Protein AF-A0A073KFA6-F1 (afdb_monomer)

Foldseek 3Di:
DWDWDWDDDPPDIDIDIQQWDWDDDPNDTDTPGRRHQQKDAPDPPDIDGDDDDPVVSVVVVPVVVVVVVVVPD

pLDDT: mean 78.88, std 14.59, range [40.22, 93.56]

Nearest PDB structures (foldseek):
  8igd-assembly1_A  TM=4.199E-01  e=4.708E+00  Arabidopsis thaliana
  7w6x-assembly1_A  TM=2.449E-01  e=4.428E+00  Escherichia coli K-12

Solvent-accessible surface area (backbone atoms only — not comparable to full-atom values): 4784 Å² total; per-residue (Å²): 133,80,53,79,48,78,51,72,64,99,88,50,77,48,78,49,56,74,21,55,43,65,45,80,55,98,92,38,82,41,78,79,41,74,81,44,74,53,54,48,77,78,49,101,90,42,65,49,73,66,82,73,60,65,78,62,54,52,51,63,61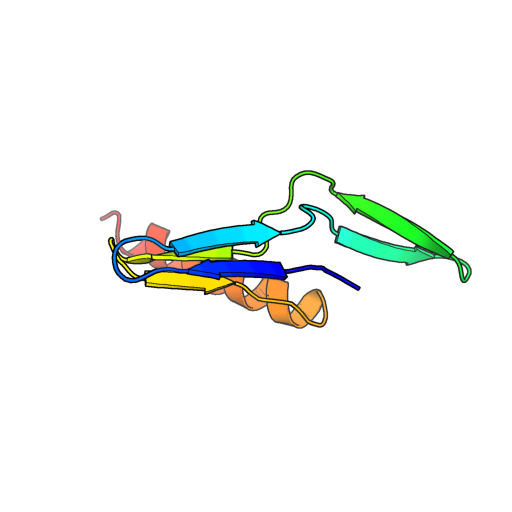,52,66,45,56,64,49,54,60,70,69,71,121

Sequence (73 aa):
MGFVCVVADAENMIIHTDGMITKEENGSLVEIKSDYKHFEQISTNQFIAFLGPYEVCKNIDIQRNDIQESLTI

Secondary structure (DSSP, 8-state):
---EEEEE-SS-EEEEE---EEEEETTEEEEEESS---EEEEETTEEEE--S-HHHHHHHHHHHHHHHHHT--

Organism: NCBI:txid574375

Radius of gyration: 14.88 Å; Cα contacts (8 Å, |Δi|>4): 82; chains: 1; bounding box: 28×39×38 Å

Mean predicted aligned error: 7.82 Å

Structure (mmCIF, N/CA/C/O backbone):
data_AF-A0A073KFA6-F1
#
_entry.id   AF-A0A073KFA6-F1
#
loop_
_atom_site.group_PDB
_atom_site.id
_atom_site.type_symbol
_atom_site.label_atom_id
_atom_site.label_alt_id
_atom_site.label_comp_id
_atom_site.label_asym_id
_atom_site.label_entity_id
_atom_site.label_seq_id
_atom_site.pdbx_PDB_ins_code
_atom_site.Cartn_x
_atom_site.Cartn_y
_atom_site.Cartn_z
_atom_site.occupancy
_atom_site.B_iso_or_equiv
_atom_site.auth_seq_id
_atom_site.auth_comp_id
_atom_site.auth_asym_id
_atom_site.auth_atom_id
_atom_site.pdbx_PDB_model_num
ATOM 1 N N . MET A 1 1 ? 4.297 -5.235 -9.233 1.00 70.12 1 MET A N 1
ATOM 2 C CA . MET A 1 1 ? 3.247 -6.017 -8.535 1.00 70.12 1 MET A CA 1
ATOM 3 C C . MET A 1 1 ? 3.482 -5.827 -7.052 1.00 70.12 1 MET A C 1
ATOM 5 O O . MET A 1 1 ? 4.646 -5.869 -6.681 1.00 70.12 1 MET A O 1
ATOM 9 N N . GLY A 1 2 ? 2.445 -5.533 -6.265 1.00 80.81 2 GLY A N 1
ATOM 10 C CA . GLY A 1 2 ? 2.601 -5.253 -4.836 1.00 80.81 2 GLY A CA 1
ATOM 11 C C . GLY A 1 2 ? 1.842 -6.241 -3.952 1.00 80.81 2 GLY A C 1
ATOM 12 O O . GLY A 1 2 ? 1.021 -7.014 -4.453 1.00 80.81 2 GLY A O 1
ATOM 13 N N . PHE A 1 3 ? 2.119 -6.213 -2.654 1.00 86.81 3 PHE A N 1
ATOM 14 C CA . PHE A 1 3 ? 1.544 -7.108 -1.655 1.00 86.81 3 PHE A CA 1
ATOM 15 C C . PHE A 1 3 ? 0.874 -6.336 -0.517 1.00 86.81 3 PHE A C 1
ATOM 17 O O . PHE A 1 3 ? 1.448 -5.401 0.042 1.00 86.81 3 PHE A O 1
ATOM 24 N N . VAL A 1 4 ? -0.330 -6.783 -0.151 1.00 89.31 4 VAL A N 1
ATOM 25 C CA . VAL A 1 4 ? -1.089 -6.329 1.018 1.00 89.31 4 VAL A CA 1
ATOM 26 C C . VAL A 1 4 ? -1.558 -7.567 1.776 1.00 89.31 4 VAL A C 1
ATOM 28 O O . VAL A 1 4 ? -2.171 -8.465 1.199 1.00 89.31 4 VAL A O 1
ATOM 31 N N . CYS A 1 5 ? -1.285 -7.594 3.075 1.00 90.12 5 CYS A N 1
ATOM 32 C CA . CYS A 1 5 ? -1.772 -8.585 4.020 1.00 90.12 5 CYS A CA 1
ATOM 33 C C . CYS A 1 5 ? -2.635 -7.890 5.067 1.00 90.12 5 CYS A C 1
ATOM 35 O O . CYS A 1 5 ? -2.220 -6.881 5.639 1.00 90.12 5 CYS A O 1
ATOM 37 N N . VAL A 1 6 ? -3.812 -8.453 5.330 1.00 89.56 6 VAL A N 1
ATOM 38 C CA . VAL A 1 6 ? -4.701 -8.006 6.401 1.00 89.56 6 VAL A CA 1
ATOM 39 C C . VAL A 1 6 ? -4.968 -9.193 7.312 1.00 89.56 6 VAL A C 1
ATOM 41 O O . VAL A 1 6 ? -5.435 -10.237 6.860 1.00 89.56 6 VAL A O 1
ATOM 44 N N . VAL A 1 7 ? -4.673 -9.018 8.595 1.00 92.25 7 VAL A N 1
ATOM 45 C CA . VAL A 1 7 ? -5.014 -9.968 9.653 1.00 92.25 7 VAL A CA 1
ATOM 46 C C . VAL A 1 7 ? -5.978 -9.262 10.588 1.00 92.25 7 VAL A C 1
ATOM 48 O O . VAL A 1 7 ? -5.678 -8.174 11.072 1.00 92.25 7 VAL A O 1
ATOM 51 N N . ALA A 1 8 ? -7.141 -9.858 10.820 1.00 91.62 8 ALA A N 1
ATOM 52 C CA . ALA A 1 8 ? -8.163 -9.281 11.677 1.00 91.62 8 ALA A CA 1
ATOM 53 C C . ALA A 1 8 ? -8.744 -10.337 12.617 1.00 91.62 8 ALA A C 1
ATOM 55 O O . ALA A 1 8 ? -8.906 -11.498 12.233 1.00 91.62 8 ALA A O 1
ATOM 56 N N . ASP A 1 9 ? -9.079 -9.906 13.826 1.00 93.56 9 ASP A N 1
ATOM 57 C CA . ASP A 1 9 ? -9.880 -10.654 14.787 1.00 93.56 9 ASP A CA 1
ATOM 58 C C . ASP A 1 9 ? -11.066 -9.792 15.266 1.00 93.56 9 ASP A C 1
ATOM 60 O O . ASP A 1 9 ? -11.423 -8.799 14.629 1.00 93.56 9 ASP A O 1
ATOM 64 N N . ALA A 1 10 ? -11.740 -10.208 16.340 1.00 92.56 10 ALA A N 1
ATOM 65 C CA . ALA A 1 10 ? -12.911 -9.501 16.858 1.00 92.56 10 ALA A CA 1
ATOM 66 C C . ALA A 1 10 ? -12.590 -8.108 17.439 1.00 92.56 10 ALA A C 1
ATOM 68 O O . ALA A 1 10 ? -13.494 -7.282 17.557 1.00 92.56 10 ALA A O 1
ATOM 69 N N . GLU A 1 11 ? -11.336 -7.852 17.806 1.00 92.62 11 GLU A N 1
ATOM 70 C CA . GLU A 1 11 ? -10.893 -6.654 18.526 1.00 92.62 11 GLU A CA 1
ATOM 71 C C . GLU A 1 11 ? -9.828 -5.857 17.757 1.00 92.62 11 GLU A C 1
ATOM 73 O O . GLU A 1 11 ? -9.683 -4.655 17.976 1.00 92.62 11 GLU A O 1
ATOM 78 N N . ASN A 1 12 ? -9.097 -6.499 16.843 1.00 88.12 12 ASN A N 1
ATOM 79 C CA . ASN A 1 12 ? -7.901 -5.952 16.218 1.00 88.12 12 ASN A CA 1
ATOM 80 C C . ASN A 1 12 ? -7.902 -6.118 14.700 1.00 88.12 12 ASN A C 1
ATOM 82 O O . ASN A 1 12 ? -8.424 -7.082 14.138 1.00 88.12 12 ASN A O 1
ATOM 86 N N . MET A 1 13 ? -7.205 -5.194 14.040 1.00 88.44 13 MET A N 1
ATOM 87 C CA . MET A 1 13 ? -6.859 -5.289 12.629 1.00 88.44 13 MET A CA 1
ATOM 88 C C . MET A 1 13 ? -5.412 -4.844 12.419 1.00 88.44 13 MET A C 1
ATOM 90 O O . MET A 1 13 ? -5.016 -3.764 12.851 1.00 88.44 13 MET A O 1
ATOM 94 N N . ILE A 1 14 ? -4.628 -5.682 11.747 1.00 88.06 14 ILE A N 1
ATOM 95 C CA . ILE A 1 14 ? -3.227 -5.444 11.403 1.00 88.06 14 ILE A CA 1
ATOM 96 C C . ILE A 1 14 ? -3.103 -5.471 9.885 1.00 88.06 14 ILE A C 1
ATOM 98 O O . ILE A 1 14 ? -3.568 -6.408 9.232 1.00 88.06 14 ILE A O 1
ATOM 102 N N . ILE A 1 15 ? -2.447 -4.455 9.327 1.00 86.25 15 ILE A N 1
ATOM 103 C CA . ILE A 1 15 ? -2.181 -4.354 7.891 1.00 86.25 15 ILE A CA 1
ATOM 104 C C . ILE A 1 15 ? -0.679 -4.311 7.671 1.00 86.25 15 ILE A C 1
ATOM 106 O O . ILE A 1 15 ? 0.028 -3.527 8.303 1.00 86.25 15 ILE A O 1
ATOM 110 N N . HIS A 1 16 ? -0.208 -5.129 6.738 1.00 88.31 16 HIS A N 1
ATOM 111 C CA . HIS A 1 16 ? 1.163 -5.102 6.256 1.00 88.31 16 HIS A CA 1
ATOM 112 C C . HIS A 1 16 ? 1.190 -4.952 4.743 1.00 88.31 16 HIS A C 1
ATOM 114 O O . HIS A 1 16 ? 0.402 -5.568 4.028 1.00 88.31 16 HIS A O 1
ATOM 120 N N . THR A 1 17 ? 2.136 -4.155 4.261 1.00 89.25 17 THR A N 1
ATOM 121 C CA . THR A 1 17 ? 2.393 -3.949 2.836 1.00 89.25 17 THR A CA 1
ATOM 122 C C . THR A 1 17 ? 3.870 -4.206 2.561 1.00 89.25 17 THR A C 1
ATOM 124 O O . THR A 1 17 ? 4.684 -4.019 3.464 1.00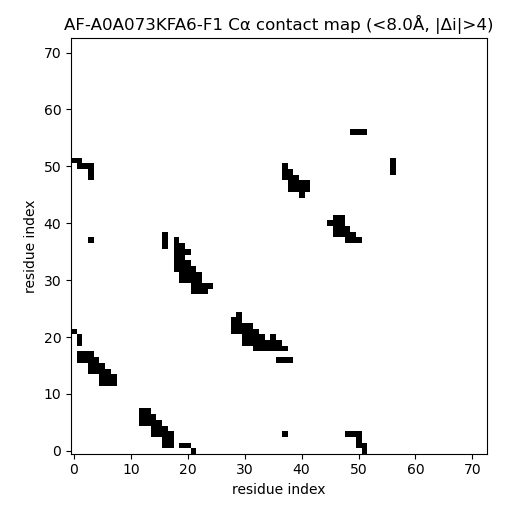 89.25 17 THR A O 1
ATOM 127 N N . ASP A 1 18 ? 4.228 -4.620 1.345 1.00 87.88 18 ASP A N 1
ATOM 128 C CA . ASP A 1 18 ? 5.635 -4.879 0.972 1.00 87.88 18 ASP A CA 1
ATOM 129 C C . ASP A 1 18 ? 6.563 -3.665 1.115 1.00 87.88 18 ASP A C 1
ATOM 131 O O . ASP A 1 18 ? 7.770 -3.830 1.263 1.00 87.88 18 ASP A O 1
ATOM 135 N N . GLY A 1 19 ? 6.007 -2.455 1.108 1.00 85.31 19 GLY A N 1
ATOM 136 C CA . GLY A 1 19 ? 6.774 -1.234 1.297 1.00 85.31 19 GLY A CA 1
ATOM 137 C C . GLY A 1 19 ? 7.462 -0.738 0.026 1.00 85.31 19 GLY A C 1
ATOM 138 O O . GLY A 1 19 ? 8.210 0.232 0.088 1.00 85.31 19 GLY A O 1
ATOM 139 N N . MET A 1 20 ? 7.252 -1.387 -1.124 1.00 88.12 20 MET A N 1
ATOM 140 C CA . MET A 1 20 ? 8.103 -1.176 -2.296 1.00 88.12 20 MET A CA 1
ATOM 141 C C . MET A 1 20 ? 7.345 -0.678 -3.525 1.00 88.12 20 MET A C 1
ATOM 143 O O . MET A 1 20 ? 6.207 -1.067 -3.790 1.00 88.12 20 MET A O 1
ATOM 147 N N . ILE A 1 21 ? 8.011 0.156 -4.322 1.00 86.88 21 ILE A N 1
ATOM 148 C 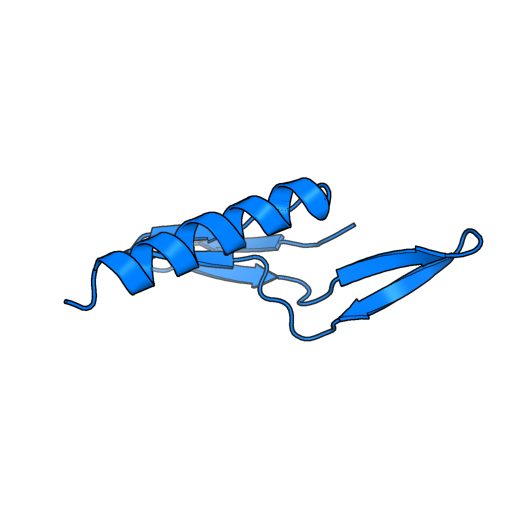CA . ILE A 1 21 ? 7.581 0.498 -5.679 1.00 86.88 21 ILE A CA 1
ATOM 149 C C . ILE A 1 21 ? 8.564 -0.143 -6.645 1.00 86.88 21 ILE A C 1
ATOM 151 O O . ILE A 1 21 ? 9.772 0.075 -6.561 1.00 86.88 21 ILE A O 1
ATOM 155 N N . THR A 1 22 ? 8.030 -0.914 -7.588 1.00 88.19 22 THR A N 1
ATOM 156 C CA . THR A 1 22 ? 8.799 -1.540 -8.663 1.00 88.19 22 THR A CA 1
ATOM 157 C C . THR A 1 22 ? 8.387 -0.985 -10.014 1.00 88.19 22 THR A C 1
ATOM 159 O O . THR A 1 22 ? 7.221 -0.655 -10.240 1.00 88.19 22 THR A O 1
ATOM 162 N N . LYS A 1 23 ? 9.351 -0.906 -10.927 1.00 87.94 23 LYS A N 1
ATOM 163 C CA . LYS A 1 23 ? 9.160 -0.495 -12.313 1.00 87.94 23 LYS A CA 1
ATOM 164 C C . LYS A 1 23 ? 9.826 -1.509 -13.231 1.00 87.94 23 LYS A C 1
ATOM 166 O O . LYS A 1 23 ? 10.881 -2.042 -12.908 1.00 87.94 23 LYS A O 1
ATOM 171 N N . GLU A 1 24 ? 9.207 -1.783 -14.370 1.00 87.88 24 GLU A N 1
ATOM 172 C CA . GLU A 1 24 ? 9.837 -2.598 -15.402 1.00 87.88 24 GLU A CA 1
ATOM 173 C C . GLU A 1 24 ? 10.814 -1.740 -16.216 1.00 87.88 24 GLU A C 1
ATOM 175 O O . GLU A 1 24 ? 10.425 -0.743 -16.827 1.00 87.88 24 GLU A O 1
ATOM 180 N N . GLU A 1 25 ? 12.089 -2.122 -16.213 1.00 91.75 25 GLU A N 1
ATOM 181 C CA . GLU A 1 25 ? 13.143 -1.508 -17.016 1.00 91.75 25 GLU A CA 1
ATOM 182 C C . GLU A 1 25 ? 13.902 -2.610 -17.757 1.00 91.75 25 GLU A C 1
ATOM 184 O O . GLU A 1 25 ? 14.409 -3.554 -17.153 1.00 91.75 25 GLU A O 1
ATOM 189 N N . ASN A 1 26 ? 13.957 -2.516 -19.089 1.00 92.38 26 ASN A N 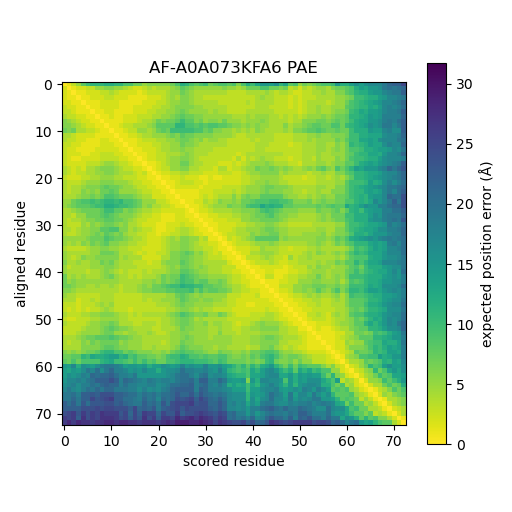1
ATOM 190 C CA . ASN A 1 26 ? 14.620 -3.502 -19.954 1.00 92.3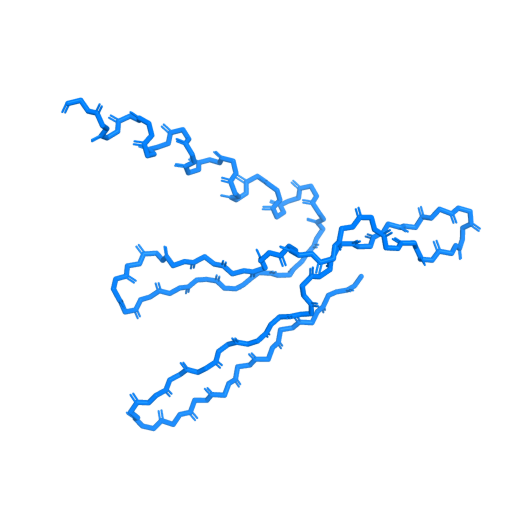8 26 ASN A CA 1
ATOM 191 C C . ASN A 1 26 ? 14.154 -4.960 -19.718 1.00 92.38 26 ASN A C 1
ATOM 193 O O . ASN A 1 26 ? 14.962 -5.886 -19.747 1.00 92.38 26 ASN A O 1
ATOM 197 N N . GLY A 1 27 ? 12.857 -5.166 -19.459 1.00 92.31 27 GLY A N 1
ATOM 198 C CA . GLY A 1 27 ? 12.271 -6.491 -19.207 1.00 92.31 27 GLY A CA 1
ATOM 199 C C . GLY A 1 27 ? 12.581 -7.078 -17.824 1.00 92.31 27 GLY A C 1
ATOM 200 O O . GLY A 1 27 ? 12.300 -8.249 -17.579 1.00 92.31 27 GLY A O 1
ATOM 201 N N . SER A 1 28 ? 13.173 -6.290 -16.922 1.00 90.56 28 SER A N 1
ATOM 202 C CA . SER A 1 28 ? 13.428 -6.668 -15.530 1.00 90.56 28 SER A CA 1
ATOM 203 C C . SER A 1 28 ? 12.658 -5.761 -14.577 1.00 90.56 28 SER A C 1
ATOM 205 O O . SER A 1 28 ? 12.543 -4.559 -14.806 1.00 90.56 28 SER A O 1
ATOM 207 N N . LEU A 1 29 ? 12.146 -6.326 -13.482 1.00 88.00 29 LEU A N 1
ATOM 208 C CA . LEU A 1 29 ? 11.560 -5.540 -12.398 1.00 88.00 29 LEU A CA 1
ATOM 209 C C . LEU A 1 29 ? 12.676 -4.944 -11.538 1.00 88.00 29 LEU A C 1
ATOM 211 O O . LEU A 1 29 ? 13.458 -5.675 -10.934 1.00 88.00 29 LEU A O 1
ATOM 215 N N . VAL A 1 30 ? 12.722 -3.619 -11.478 1.00 90.88 30 VAL A N 1
ATOM 216 C CA . VAL A 1 30 ? 13.664 -2.844 -10.671 1.00 90.88 30 VAL A CA 1
ATOM 217 C C . VAL A 1 30 ? 12.898 -2.166 -9.543 1.00 90.88 30 VAL A C 1
ATOM 219 O O . VAL A 1 30 ? 11.859 -1.543 -9.767 1.00 90.88 30 VAL A O 1
ATOM 222 N N . GLU A 1 31 ? 13.396 -2.297 -8.319 1.00 89.75 31 GLU A N 1
ATOM 223 C CA . GLU A 1 31 ? 12.895 -1.550 -7.168 1.00 89.75 31 GLU A CA 1
ATOM 224 C C . GLU A 1 31 ? 13.373 -0.096 -7.244 1.00 89.75 31 GLU A C 1
ATOM 226 O O . GLU A 1 31 ? 14.566 0.166 -7.381 1.00 89.75 31 GLU A O 1
ATOM 231 N N . ILE A 1 32 ? 12.437 0.852 -7.172 1.00 90.06 32 ILE A N 1
ATOM 232 C CA . ILE A 1 32 ? 12.723 2.295 -7.244 1.00 90.06 32 ILE A CA 1
ATOM 233 C C . ILE A 1 32 ? 12.477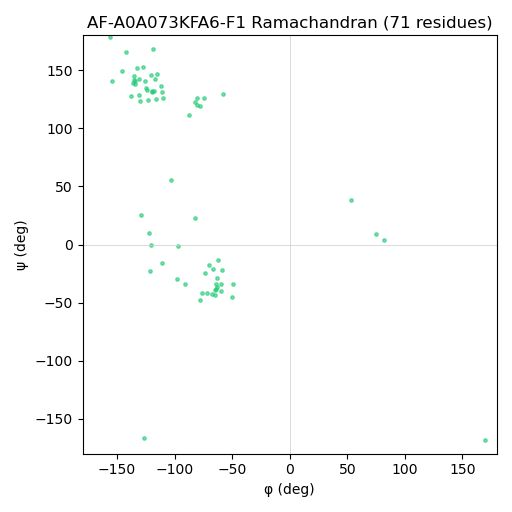 3.020 -5.916 1.00 90.06 32 ILE A C 1
ATOM 235 O O . ILE A 1 32 ? 12.928 4.150 -5.743 1.00 90.06 32 ILE A O 1
ATOM 239 N N . LYS A 1 33 ? 11.757 2.388 -4.981 1.00 85.31 33 LYS A N 1
ATOM 240 C CA . LYS A 1 33 ? 11.509 2.889 -3.624 1.00 85.31 33 LYS A CA 1
ATOM 241 C C . LYS A 1 33 ? 11.230 1.712 -2.689 1.00 85.31 33 LYS A C 1
ATOM 243 O O . LYS A 1 33 ? 10.519 0.800 -3.102 1.00 85.31 33 LYS A O 1
ATOM 248 N N . SER A 1 34 ? 11.747 1.759 -1.463 1.00 83.81 34 SER A N 1
ATOM 249 C CA . SER A 1 34 ? 11.720 0.655 -0.484 1.00 83.81 34 SER A CA 1
ATOM 250 C C . SER A 1 34 ? 11.006 0.980 0.835 1.00 83.81 34 SER A C 1
ATOM 252 O O . SER A 1 34 ? 10.920 0.140 1.727 1.00 83.81 34 SER A O 1
ATOM 254 N N . ASP A 1 35 ? 10.489 2.200 0.971 1.00 83.50 35 ASP A N 1
ATOM 255 C CA . ASP A 1 35 ? 9.821 2.727 2.165 1.00 83.50 35 ASP A CA 1
ATOM 256 C C . ASP A 1 35 ? 8.446 3.347 1.846 1.00 83.50 35 ASP A C 1
ATOM 258 O O . ASP A 1 35 ? 7.951 4.242 2.537 1.00 83.50 35 ASP A O 1
ATOM 262 N N . TYR A 1 36 ? 7.817 2.903 0.762 1.00 82.75 36 TYR A N 1
ATOM 263 C CA . TYR A 1 36 ? 6.518 3.398 0.333 1.00 82.75 36 TYR A CA 1
ATOM 264 C C . TYR A 1 36 ? 5.375 2.753 1.119 1.00 82.75 36 TYR A C 1
ATOM 266 O O . TYR A 1 36 ? 5.231 1.535 1.158 1.00 82.75 36 TYR A O 1
ATOM 274 N N . LYS A 1 37 ? 4.511 3.570 1.719 1.00 80.44 37 LYS A N 1
ATOM 275 C CA . LYS A 1 37 ? 3.324 3.077 2.421 1.00 80.44 37 LYS A CA 1
ATOM 276 C C . LYS A 1 37 ? 2.171 2.930 1.433 1.00 80.44 37 LYS A C 1
ATOM 278 O O . LYS A 1 37 ? 1.625 3.929 0.990 1.00 80.44 37 LYS A O 1
ATOM 283 N N . HIS A 1 38 ? 1.757 1.695 1.151 1.00 81.31 38 HIS A N 1
ATOM 284 C CA . HIS A 1 38 ? 0.566 1.404 0.330 1.00 81.31 38 HIS A CA 1
ATOM 285 C C . HIS A 1 38 ? -0.746 1.475 1.130 1.00 81.31 38 HIS A C 1
ATOM 287 O O . HIS A 1 38 ? -1.731 0.817 0.789 1.00 81.31 38 HIS A O 1
ATOM 293 N N . PHE A 1 39 ? -0.751 2.206 2.245 1.00 83.94 39 PHE A N 1
ATOM 294 C CA . PHE A 1 39 ? -1.931 2.390 3.073 1.00 83.94 39 PHE A CA 1
ATOM 295 C C . PHE A 1 39 ? -1.962 3.782 3.701 1.00 83.94 39 PHE A C 1
ATOM 297 O O . PHE A 1 39 ? -0.925 4.356 4.036 1.00 83.94 39 PHE A O 1
ATOM 304 N N . GLU A 1 40 ? -3.171 4.285 3.911 1.00 79.31 40 GLU A N 1
ATOM 305 C CA . GLU A 1 40 ? -3.435 5.599 4.482 1.00 79.31 40 GLU A CA 1
ATOM 306 C C . GLU A 1 40 ? -4.553 5.503 5.525 1.00 79.31 40 GLU A C 1
ATOM 308 O O . GLU A 1 40 ? -5.553 4.810 5.322 1.00 79.31 40 GLU A O 1
ATOM 313 N N . GLN A 1 41 ? -4.408 6.215 6.642 1.00 81.06 41 GLN A N 1
ATOM 314 C CA . GLN A 1 41 ? -5.459 6.339 7.645 1.00 81.06 41 GLN A CA 1
ATOM 315 C C . GLN A 1 41 ? -6.459 7.427 7.226 1.00 81.06 41 GLN A C 1
ATOM 317 O O . GLN A 1 41 ? -6.092 8.582 7.044 1.00 81.06 41 GLN A O 1
ATOM 322 N N . ILE A 1 42 ? -7.738 7.068 7.109 1.00 83.62 42 ILE A N 1
ATOM 323 C CA . ILE A 1 42 ? -8.829 7.982 6.734 1.00 83.62 42 ILE A CA 1
ATOM 324 C C . ILE A 1 42 ? -9.468 8.617 7.978 1.00 83.62 42 ILE A C 1
ATOM 326 O O . ILE A 1 42 ? -9.915 9.761 7.937 1.00 83.62 42 ILE A O 1
ATOM 330 N N . SER A 1 43 ? -9.536 7.875 9.083 1.00 83.56 43 SER A N 1
ATOM 331 C CA . SER A 1 43 ? -10.040 8.345 10.377 1.00 83.56 43 SER A CA 1
ATOM 332 C C . SER A 1 43 ? -9.453 7.505 11.512 1.00 83.56 43 SER A C 1
ATOM 334 O O . SER A 1 43 ? -8.726 6.543 11.263 1.00 83.56 43 SER A O 1
ATOM 336 N N . THR A 1 44 ? -9.786 7.818 12.768 1.00 80.94 44 THR A N 1
ATOM 337 C CA . THR A 1 44 ? -9.301 7.071 13.945 1.00 80.94 44 THR A CA 1
ATOM 338 C C . THR A 1 44 ? -9.471 5.555 13.804 1.00 80.94 44 THR A C 1
ATOM 340 O O . THR A 1 44 ? -8.592 4.819 14.232 1.00 80.94 44 THR A O 1
ATOM 343 N N . ASN A 1 45 ? -10.536 5.101 13.128 1.00 82.25 45 ASN A N 1
ATOM 344 C CA . ASN A 1 45 ? -10.889 3.681 13.013 1.00 82.25 45 ASN A CA 1
ATOM 345 C C . ASN A 1 45 ? -10.967 3.178 11.561 1.00 82.25 45 ASN A C 1
ATOM 347 O O . ASN A 1 45 ? -11.499 2.098 11.318 1.00 82.25 45 ASN A O 1
ATOM 351 N N . GLN A 1 46 ? -10.521 3.965 10.578 1.00 83.56 46 GLN A N 1
ATOM 352 C CA . GLN A 1 46 ? -10.619 3.595 9.166 1.00 83.56 46 GLN A CA 1
ATOM 353 C C . GLN A 1 46 ? -9.319 3.888 8.442 1.00 83.56 46 GLN A C 1
ATOM 355 O O . GLN A 1 46 ? -8.688 4.924 8.645 1.00 83.56 46 GLN A O 1
ATOM 360 N N . PHE A 1 47 ? -8.968 2.996 7.532 1.00 83.81 47 PHE A N 1
ATOM 361 C CA . PHE A 1 47 ? -7.831 3.135 6.643 1.00 83.81 47 PHE A CA 1
ATOM 362 C C . PHE A 1 47 ? -8.206 2.572 5.273 1.00 83.81 47 PHE A C 1
ATOM 364 O O . PHE A 1 47 ? -9.192 1.847 5.123 1.00 83.81 47 PHE A O 1
ATOM 371 N N . ILE A 1 48 ? -7.393 2.898 4.281 1.00 85.44 48 ILE A N 1
ATOM 372 C CA . ILE A 1 48 ? -7.429 2.293 2.959 1.00 85.44 48 ILE A CA 1
ATOM 373 C C . ILE A 1 48 ? -6.047 1.736 2.660 1.00 85.44 48 ILE A C 1
ATOM 375 O O . ILE A 1 48 ? -5.050 2.412 2.879 1.00 85.44 48 ILE A O 1
ATOM 379 N N . ALA A 1 49 ? -5.990 0.499 2.182 1.00 87.31 49 ALA A N 1
ATOM 380 C CA . ALA A 1 49 ? -4.801 -0.058 1.557 1.00 87.31 49 ALA A CA 1
ATOM 381 C C . ALA A 1 49 ? -5.110 -0.255 0.074 1.00 87.31 49 ALA A C 1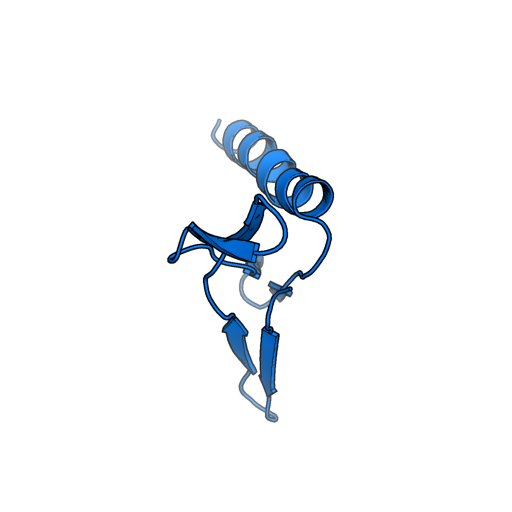
ATOM 383 O O . ALA A 1 49 ? -6.203 -0.710 -0.271 1.00 87.31 49 ALA A O 1
ATOM 384 N N . PHE A 1 50 ? -4.181 0.108 -0.802 1.00 83.81 50 PHE A N 1
ATOM 385 C CA . PHE A 1 50 ? -4.410 0.082 -2.242 1.00 83.81 50 PHE A CA 1
ATOM 386 C C . PHE A 1 50 ? -3.234 -0.545 -2.978 1.00 83.81 50 PHE A C 1
ATOM 388 O O . PHE A 1 50 ? -2.074 -0.322 -2.659 1.00 83.81 50 PHE A O 1
ATOM 395 N N . LEU A 1 51 ? -3.561 -1.329 -4.001 1.00 85.94 51 LEU A N 1
ATOM 396 C CA . LEU A 1 51 ? -2.616 -1.891 -4.954 1.00 85.94 51 LEU A CA 1
ATOM 397 C C . LEU A 1 51 ? -3.190 -1.694 -6.349 1.00 85.94 51 LEU A C 1
ATOM 399 O O . LEU A 1 51 ? -4.380 -1.912 -6.576 1.00 85.94 51 LEU A O 1
ATOM 403 N N . GLY A 1 52 ? -2.346 -1.312 -7.296 1.00 82.88 52 GLY A N 1
ATOM 404 C CA . GLY A 1 52 ? -2.788 -1.065 -8.657 1.00 82.88 52 GLY A CA 1
ATOM 405 C C . GLY A 1 52 ? -1.709 -0.407 -9.507 1.00 82.88 52 GLY A C 1
ATOM 406 O O . GLY A 1 52 ? -0.542 -0.360 -9.107 1.00 82.88 52 GLY A O 1
ATOM 407 N N . PRO A 1 53 ? -2.079 0.085 -10.700 1.00 82.50 53 PRO A N 1
ATOM 408 C CA . PRO A 1 53 ? -1.175 0.859 -11.538 1.00 82.50 53 PRO A CA 1
ATOM 409 C C . PRO A 1 53 ? -0.667 2.094 -10.787 1.00 82.50 53 PRO A C 1
ATOM 411 O O . PRO A 1 53 ? -1.466 2.868 -10.261 1.00 82.50 53 PRO A O 1
ATOM 414 N N . TYR A 1 54 ? 0.653 2.295 -10.780 1.00 79.06 54 TYR A N 1
ATOM 415 C CA . TYR A 1 54 ? 1.312 3.375 -10.034 1.00 79.06 54 TYR A CA 1
ATOM 416 C C . TYR A 1 54 ? 0.688 4.754 -10.294 1.00 79.06 54 TYR A C 1
ATOM 418 O O . TYR A 1 54 ? 0.377 5.468 -9.348 1.00 79.06 54 TYR A O 1
ATOM 426 N N . GLU A 1 55 ? 0.417 5.098 -11.556 1.00 78.94 55 GLU A N 1
ATOM 427 C CA . GLU A 1 55 ? -0.176 6.394 -11.924 1.00 78.94 55 GLU A CA 1
ATOM 428 C C . GLU A 1 55 ? -1.589 6.602 -11.354 1.00 78.94 55 GLU A C 1
ATOM 430 O O . GLU A 1 55 ? -1.989 7.730 -11.085 1.00 78.94 55 GLU A O 1
ATOM 435 N N . VAL A 1 56 ? -2.352 5.527 -11.133 1.00 79.75 56 VAL A N 1
ATOM 436 C CA . VAL A 1 56 ? -3.682 5.612 -10.512 1.00 79.75 56 VAL A CA 1
ATOM 437 C C . VAL A 1 56 ? -3.539 5.791 -9.003 1.00 79.75 56 VAL A C 1
ATOM 439 O O . VAL A 1 56 ? -4.147 6.694 -8.434 1.00 79.75 56 VAL A O 1
ATOM 442 N N . CYS A 1 57 ? -2.700 4.973 -8.363 1.00 78.50 57 CYS A N 1
ATOM 443 C CA . CYS A 1 57 ? -2.473 5.020 -6.918 1.00 78.50 57 CYS A CA 1
ATOM 444 C C . CYS A 1 57 ? -1.831 6.343 -6.467 1.00 78.50 57 CYS A C 1
ATOM 446 O O . CYS A 1 57 ? -2.245 6.912 -5.464 1.00 78.50 57 CYS A O 1
ATOM 448 N N . LYS A 1 58 ? -0.905 6.900 -7.256 1.00 71.69 58 LYS A N 1
ATOM 449 C CA . LYS A 1 58 ? -0.272 8.201 -6.991 1.00 71.69 58 LYS A CA 1
ATOM 450 C C . LYS A 1 58 ? -1.282 9.354 -6.917 1.00 71.69 58 LYS A C 1
ATOM 452 O O . LYS A 1 58 ? -1.089 10.287 -6.146 1.00 71.69 58 LYS A O 1
ATOM 457 N N . ASN A 1 59 ? -2.363 9.307 -7.697 1.00 69.44 59 ASN A N 1
ATOM 458 C CA . ASN A 1 59 ? -3.387 10.355 -7.671 1.00 69.44 59 ASN A CA 1
ATOM 459 C C . ASN A 1 59 ? -4.269 10.297 -6.415 1.00 69.44 59 ASN A C 1
ATOM 461 O O . ASN A 1 59 ? -4.812 11.326 -6.020 1.00 69.44 59 ASN A O 1
ATOM 465 N N . ILE A 1 60 ? -4.384 9.127 -5.781 1.00 69.06 60 ILE A N 1
ATOM 466 C CA . ILE A 1 60 ? -5.066 8.975 -4.488 1.00 69.06 60 ILE A CA 1
ATOM 467 C C . ILE A 1 60 ? -4.259 9.694 -3.396 1.00 69.06 60 ILE A C 1
ATOM 469 O O . ILE A 1 60 ? -4.842 10.446 -2.619 1.00 69.06 60 ILE A O 1
ATOM 473 N N . ASP A 1 61 ? -2.928 9.553 -3.409 1.00 60.50 61 ASP A N 1
ATOM 474 C CA . ASP A 1 61 ? -2.023 10.252 -2.481 1.00 60.50 61 ASP A CA 1
ATOM 475 C C . ASP A 1 61 ? -2.041 11.785 -2.670 1.00 60.50 61 ASP A C 1
ATOM 477 O O . ASP A 1 61 ? -2.059 12.540 -1.699 1.00 60.50 61 ASP A O 1
ATOM 481 N N . ILE A 1 62 ? -2.023 12.275 -3.919 1.00 55.25 62 ILE A N 1
ATOM 482 C CA . ILE A 1 62 ? -1.876 13.716 -4.212 1.00 55.25 62 ILE A CA 1
ATOM 483 C C . ILE A 1 62 ? -3.132 14.515 -3.854 1.00 55.25 62 ILE A C 1
ATOM 485 O O . ILE A 1 62 ? -3.016 15.584 -3.258 1.00 55.25 62 ILE A O 1
ATOM 489 N N . GLN A 1 63 ? -4.329 13.999 -4.156 1.00 54.38 63 GLN A N 1
ATOM 490 C CA . GLN A 1 63 ? -5.580 14.742 -3.946 1.00 54.38 63 GLN A CA 1
ATOM 491 C C . GLN A 1 63 ? -5.864 15.086 -2.477 1.00 54.38 63 GLN A C 1
ATOM 493 O O . GLN A 1 63 ? -6.729 15.914 -2.207 1.00 54.38 63 GLN A O 1
ATOM 498 N N . ARG A 1 64 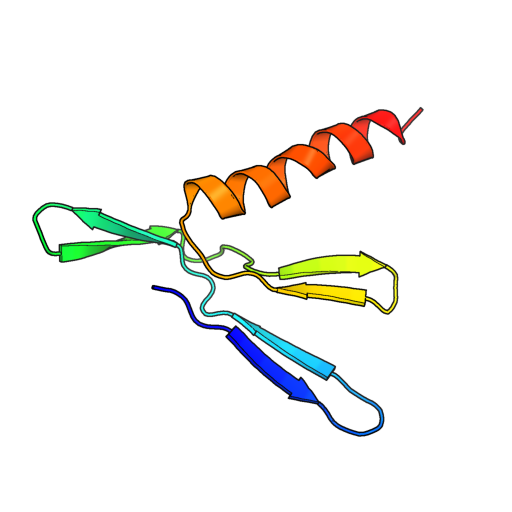? -5.155 14.481 -1.518 1.00 51.72 64 ARG A N 1
ATOM 499 C CA . ARG A 1 64 ? -5.341 14.753 -0.090 1.00 51.72 64 ARG A CA 1
ATOM 500 C C . ARG A 1 64 ? -4.356 15.728 0.526 1.00 51.72 64 ARG A C 1
ATOM 502 O O . ARG A 1 64 ? -4.770 16.427 1.448 1.00 51.72 64 ARG A O 1
ATOM 509 N N . ASN A 1 65 ? -3.122 15.821 0.032 1.00 53.12 65 ASN A N 1
ATOM 510 C CA . ASN A 1 65 ? -2.201 16.864 0.501 1.00 53.12 65 ASN A CA 1
ATOM 511 C C . ASN A 1 65 ? -2.797 18.254 0.225 1.00 53.12 65 ASN A C 1
ATOM 513 O O . ASN A 1 65 ? -2.814 19.099 1.117 1.00 53.12 65 ASN A O 1
ATOM 517 N N . ASP A 1 66 ? -3.434 18.423 -0.937 1.00 49.97 66 ASP A N 1
ATOM 518 C CA . ASP A 1 66 ? -4.149 19.653 -1.296 1.00 49.97 66 ASP A CA 1
ATOM 519 C C . ASP A 1 66 ? -5.352 19.932 -0.362 1.00 49.97 66 ASP A C 1
ATOM 521 O O . ASP A 1 66 ? -5.654 21.082 -0.040 1.00 49.97 66 ASP A O 1
ATOM 525 N N . ILE A 1 67 ? -6.035 18.886 0.128 1.00 52.06 67 ILE A N 1
ATOM 526 C CA . ILE A 1 67 ? -7.156 19.021 1.076 1.00 52.06 67 ILE A CA 1
ATOM 527 C C . ILE A 1 67 ? -6.649 19.331 2.494 1.00 52.06 67 ILE A C 1
ATOM 529 O O . ILE A 1 67 ? -7.232 20.180 3.167 1.00 52.06 67 ILE A O 1
ATOM 533 N N . GLN A 1 68 ? -5.571 18.695 2.962 1.00 47.91 68 GLN A N 1
ATOM 534 C CA . GLN A 1 68 ? -4.987 18.983 4.279 1.00 47.91 68 GLN A CA 1
ATOM 535 C C . GLN A 1 68 ? -4.420 20.407 4.364 1.00 47.91 68 GLN A C 1
ATOM 537 O O . GLN A 1 68 ? -4.642 21.081 5.372 1.00 47.91 68 GLN A O 1
ATOM 542 N N . GLU A 1 69 ? -3.775 20.912 3.308 1.00 47.06 69 GLU A N 1
ATOM 543 C CA . GLU A 1 69 ? -3.335 22.313 3.256 1.00 47.06 69 GLU A CA 1
ATOM 544 C C . GLU A 1 69 ? -4.523 23.290 3.298 1.00 47.06 69 GLU A C 1
ATOM 546 O O . GLU A 1 69 ? -4.463 24.302 3.995 1.00 47.06 69 GLU A O 1
ATOM 551 N N . SER A 1 70 ? -5.650 22.957 2.656 1.00 47.78 70 SER A N 1
ATOM 552 C CA . SER A 1 70 ? -6.859 23.799 2.670 1.00 47.78 70 SER A CA 1
ATOM 553 C C . SER A 1 70 ? -7.601 23.852 4.017 1.00 47.78 70 SER A C 1
ATOM 555 O O . SER A 1 70 ? -8.404 24.756 4.241 1.00 47.78 70 SER A O 1
ATOM 557 N N . LEU A 1 71 ? -7.338 22.897 4.915 1.00 45.56 71 LEU A N 1
ATOM 558 C CA . LEU A 1 71 ? -7.958 22.793 6.243 1.00 45.56 71 LEU A CA 1
ATOM 559 C C . LEU A 1 71 ? -7.094 23.397 7.362 1.00 45.56 71 LEU A C 1
ATOM 561 O O . LEU A 1 71 ? -7.516 23.401 8.517 1.00 45.56 71 LEU A O 1
ATOM 565 N N . THR A 1 72 ? -5.905 23.910 7.034 1.00 43.53 72 THR A N 1
ATOM 566 C CA . THR A 1 72 ? -4.965 24.517 7.989 1.00 43.53 72 THR A CA 1
ATOM 567 C C . THR A 1 72 ? -4.997 26.052 7.885 1.00 43.53 72 THR A C 1
ATOM 569 O O . THR A 1 72 ? -3.971 26.685 7.634 1.00 43.53 72 THR A O 1
ATOM 572 N N . ILE A 1 73 ? -6.190 26.645 8.042 1.00 40.22 73 ILE A N 1
ATOM 573 C CA . ILE A 1 73 ? -6.428 28.103 8.135 1.00 40.22 73 ILE A CA 1
ATOM 574 C C . ILE A 1 73 ? -6.969 28.437 9.524 1.00 40.22 73 ILE A C 1
ATOM 576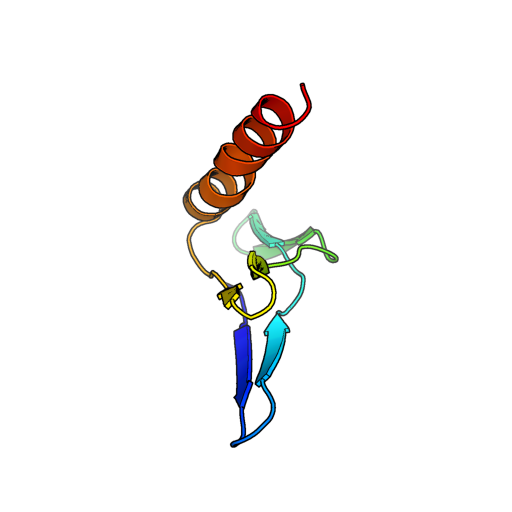 O O . ILE A 1 73 ? -7.907 27.734 9.963 1.00 40.22 73 ILE A O 1
#